Protein AF-A0AAP2CQ82-F1 (afdb_monomer_lite)

Structure (mmCIF, N/CA/C/O backbone):
data_AF-A0AAP2CQ82-F1
#
_entry.id   AF-A0AAP2CQ82-F1
#
loop_
_atom_site.group_PDB
_atom_site.id
_atom_site.type_symbol
_atom_site.label_atom_id
_atom_site.label_alt_id
_atom_site.label_comp_id
_atom_site.label_asym_id
_atom_site.label_entity_id
_atom_site.label_seq_id
_atom_site.pdbx_PDB_ins_code
_atom_site.Cartn_x
_atom_site.Cartn_y
_atom_site.Cartn_z
_atom_site.occupancy
_atom_site.B_iso_or_equiv
_atom_site.auth_seq_id
_atom_site.auth_comp_id
_atom_site.auth_asym_id
_atom_site.auth_atom_id
_atom_site.pdbx_PDB_model_num
ATOM 1 N N . MET A 1 1 ? -6.649 28.164 -1.729 1.00 40.47 1 MET A N 1
ATOM 2 C CA . MET A 1 1 ? -5.603 27.279 -2.288 1.00 40.47 1 MET A CA 1
ATOM 3 C C . MET A 1 1 ? -6.315 26.157 -3.022 1.00 40.47 1 MET A C 1
ATOM 5 O O . MET A 1 1 ? -7.018 25.397 -2.367 1.00 40.47 1 MET A O 1
ATOM 9 N N . SER A 1 2 ? -6.242 26.125 -4.354 1.00 44.00 2 SER A N 1
ATOM 10 C CA . SER A 1 2 ? -6.883 25.073 -5.158 1.00 44.00 2 SER A CA 1
ATOM 11 C C . SER A 1 2 ? -6.268 23.721 -4.800 1.00 44.00 2 SER A C 1
ATOM 13 O O . SER A 1 2 ? -5.053 23.566 -4.887 1.00 44.00 2 SER A O 1
ATOM 15 N N . ARG A 1 3 ? -7.098 22.768 -4.367 1.00 55.16 3 ARG A N 1
ATOM 16 C CA . ARG A 1 3 ? -6.727 21.362 -4.133 1.00 55.16 3 ARG A CA 1
ATOM 17 C C . ARG A 1 3 ? -6.980 20.539 -5.400 1.00 55.16 3 ARG A C 1
ATOM 19 O O . ARG A 1 3 ? -7.603 19.484 -5.334 1.00 55.16 3 ARG A O 1
ATOM 26 N N . ASP A 1 4 ? -6.557 21.037 -6.554 1.00 53.81 4 ASP A N 1
ATOM 27 C CA . ASP A 1 4 ? -6.656 20.246 -7.777 1.00 53.81 4 ASP A CA 1
ATOM 28 C C . ASP A 1 4 ? -5.526 19.216 -7.716 1.00 53.81 4 ASP A C 1
ATOM 30 O O . ASP A 1 4 ? -4.352 19.554 -7.876 1.00 53.81 4 ASP A O 1
ATOM 34 N N . ALA A 1 5 ? -5.875 17.961 -7.424 1.00 58.28 5 ALA A N 1
ATOM 35 C CA . ALA A 1 5 ? -5.000 16.838 -7.726 1.00 58.28 5 ALA A CA 1
ATOM 36 C C . ALA A 1 5 ? -4.575 16.925 -9.210 1.00 58.28 5 ALA A C 1
ATOM 38 O O . ALA A 1 5 ? -5.355 17.431 -10.028 1.00 58.28 5 ALA A O 1
ATOM 39 N N . PRO A 1 6 ? -3.364 16.467 -9.577 1.00 55.94 6 PRO A N 1
ATOM 40 C CA . PRO A 1 6 ? -2.959 16.374 -10.977 1.00 55.94 6 PRO A CA 1
ATOM 41 C C . PRO A 1 6 ? -4.074 15.708 -11.799 1.00 55.94 6 PRO A C 1
ATOM 43 O O . PRO A 1 6 ? -4.518 14.607 -11.478 1.00 55.94 6 PRO A O 1
ATOM 46 N N . ARG A 1 7 ? -4.606 16.418 -12.806 1.00 56.56 7 ARG A N 1
ATOM 47 C CA . ARG A 1 7 ? -5.804 15.991 -13.562 1.00 56.56 7 ARG A CA 1
ATOM 48 C C . ARG A 1 7 ? -5.556 14.775 -14.458 1.00 56.56 7 ARG A C 1
ATOM 50 O O . ARG A 1 7 ? -6.499 14.248 -15.038 1.00 56.56 7 ARG A O 1
ATOM 57 N N . ASP A 1 8 ? -4.304 14.368 -14.610 1.00 70.62 8 ASP A N 1
ATOM 58 C CA . ASP A 1 8 ? -3.848 13.300 -15.492 1.00 70.62 8 ASP A CA 1
ATOM 59 C C . ASP A 1 8 ? -3.945 11.901 -14.867 1.00 70.62 8 ASP A C 1
ATOM 61 O O . ASP A 1 8 ? -3.931 10.914 -15.600 1.00 70.62 8 ASP A O 1
ATOM 65 N N . LEU A 1 9 ? -4.125 11.794 -13.546 1.00 73.38 9 LEU A N 1
ATOM 66 C CA . LEU A 1 9 ? -4.315 10.517 -12.856 1.00 73.38 9 LEU A CA 1
ATOM 67 C C . LEU A 1 9 ? -5.552 10.573 -11.957 1.00 73.38 9 LEU A C 1
ATOM 69 O O . LEU A 1 9 ? -5.497 10.976 -10.797 1.00 73.38 9 LEU A O 1
ATOM 73 N N . SER A 1 10 ? -6.682 10.133 -12.507 1.00 84.00 10 SER A N 1
ATOM 74 C CA . SER A 1 10 ? -7.909 9.873 -11.752 1.00 84.00 10 SER A CA 1
ATOM 75 C C . SER A 1 10 ? -8.287 8.401 -11.870 1.00 84.00 10 SER A C 1
ATOM 77 O O . SER A 1 10 ? -7.941 7.743 -12.850 1.00 84.00 10 SER A O 1
ATOM 79 N N . PHE A 1 11 ? -8.989 7.889 -10.865 1.00 89.50 11 PHE A N 1
ATOM 80 C CA . PHE A 1 11 ? -9.592 6.564 -10.892 1.00 89.50 11 PHE A CA 1
ATOM 81 C C . PHE A 1 11 ? -11.017 6.660 -10.353 1.00 89.50 11 PHE A C 1
ATOM 83 O O . PHE A 1 11 ? -11.300 7.442 -9.447 1.00 89.50 11 PHE A O 1
ATOM 90 N N . GLN A 1 12 ? -11.913 5.873 -10.930 1.00 92.38 12 GLN A N 1
ATOM 91 C CA . GLN A 1 12 ? -13.341 5.829 -10.615 1.00 92.38 12 GLN A CA 1
ATOM 92 C C . GLN A 1 12 ? -13.722 4.558 -9.852 1.00 92.38 12 GLN A C 1
ATOM 94 O O . GLN A 1 12 ? -14.859 4.406 -9.413 1.00 92.38 12 GLN A O 1
ATOM 99 N N . SER A 1 13 ? -12.779 3.627 -9.694 1.00 94.50 13 SER A N 1
ATOM 100 C CA . SER A 1 13 ? -12.997 2.372 -8.982 1.00 94.50 13 SER A CA 1
ATOM 101 C C . SER A 1 13 ? -11.725 1.873 -8.288 1.00 94.50 13 SER A C 1
ATOM 103 O O . SER A 1 13 ? -10.614 2.195 -8.725 1.00 94.50 13 SER A O 1
ATOM 105 N N . PRO A 1 14 ? -11.852 1.044 -7.236 1.00 96.19 14 PRO A N 1
ATOM 106 C CA . PRO A 1 14 ? -10.702 0.388 -6.611 1.00 96.19 14 PRO A CA 1
ATOM 107 C C . PRO A 1 14 ? -9.879 -0.444 -7.608 1.00 96.19 14 PRO A C 1
ATOM 109 O O . PRO A 1 14 ? -8.648 -0.444 -7.561 1.00 96.19 14 PRO A O 1
ATOM 112 N N . GLN A 1 15 ? -10.544 -1.064 -8.586 1.00 96.75 15 GLN A N 1
ATOM 113 C CA . GLN A 1 15 ? -9.897 -1.843 -9.643 1.00 96.75 15 GLN A CA 1
ATOM 114 C C . GLN A 1 15 ? -9.065 -0.963 -10.584 1.00 96.75 15 GLN A C 1
ATOM 116 O O . GLN A 1 15 ? -8.018 -1.393 -11.072 1.00 96.75 15 GLN A O 1
ATOM 121 N N . GLU A 1 16 ? -9.509 0.265 -10.862 1.00 95.88 16 GLU A N 1
ATOM 122 C CA . GLU A 1 16 ? -8.714 1.232 -11.622 1.00 95.88 16 GLU A CA 1
ATOM 123 C C . GLU A 1 16 ? -7.468 1.661 -10.851 1.00 95.88 16 GLU A C 1
ATOM 125 O O . GLU A 1 16 ? -6.380 1.653 -11.429 1.00 95.88 16 GLU A O 1
ATOM 130 N N . LEU A 1 17 ? -7.581 1.930 -9.544 1.00 96.19 17 LEU A N 1
ATOM 131 C CA . LEU A 1 17 ? -6.403 2.232 -8.729 1.00 96.19 17 LEU A CA 1
ATOM 132 C C . LEU A 1 17 ? -5.416 1.058 -8.720 1.00 96.19 17 LEU A C 1
ATOM 134 O O . LEU A 1 17 ? -4.220 1.262 -8.925 1.00 96.19 17 LEU A O 1
ATOM 138 N N . ARG A 1 18 ? -5.904 -0.181 -8.583 1.00 97.25 18 ARG A N 1
ATOM 139 C CA . ARG A 1 18 ? -5.067 -1.384 -8.686 1.00 97.25 18 ARG A CA 1
ATOM 140 C C . ARG A 1 18 ? -4.305 -1.451 -10.006 1.00 97.25 18 ARG A C 1
ATOM 142 O O . ARG A 1 18 ? -3.113 -1.761 -10.005 1.00 97.25 18 ARG A O 1
ATOM 149 N N . LYS A 1 19 ? -4.963 -1.153 -11.131 1.00 96.81 19 LYS A N 1
ATOM 150 C CA . LYS A 1 19 ? -4.318 -1.121 -12.455 1.00 96.81 19 LYS A CA 1
ATOM 151 C C . LYS A 1 19 ? -3.241 -0.038 -12.536 1.00 96.81 19 LYS A C 1
ATOM 153 O O . LYS A 1 19 ? -2.160 -0.320 -13.048 1.00 96.81 19 LYS A O 1
ATOM 158 N N . ILE A 1 20 ? -3.500 1.156 -12.000 1.00 96.25 20 ILE A N 1
ATOM 159 C CA . ILE A 1 20 ? -2.518 2.252 -11.948 1.00 96.25 20 ILE A CA 1
ATOM 160 C C . ILE A 1 20 ? -1.297 1.828 -11.123 1.00 96.25 20 ILE A C 1
ATOM 162 O O . ILE A 1 20 ? -0.166 1.908 -11.600 1.00 96.25 20 ILE A O 1
ATOM 166 N N . CYS A 1 21 ? -1.512 1.306 -9.915 1.00 97.25 21 CYS A N 1
ATOM 167 C CA . CYS A 1 21 ? -0.456 0.798 -9.041 1.00 97.25 21 CYS A CA 1
ATOM 168 C C . CYS A 1 21 ? 0.377 -0.309 -9.705 1.00 97.25 21 CYS A C 1
ATOM 170 O O . CYS A 1 21 ? 1.607 -0.296 -9.616 1.00 97.25 21 CYS A O 1
ATOM 172 N N . LEU A 1 22 ? -0.277 -1.230 -10.422 1.00 97.44 22 LEU A N 1
ATOM 173 C CA . LEU A 1 22 ? 0.400 -2.267 -11.198 1.00 97.44 22 LEU A CA 1
ATOM 174 C C . LEU A 1 22 ? 1.305 -1.663 -12.278 1.00 97.44 22 LEU A C 1
ATOM 176 O O . LEU A 1 22 ? 2.479 -2.021 -12.368 1.00 97.44 22 LEU A O 1
ATOM 180 N N . GLN A 1 23 ? 0.784 -0.728 -13.075 1.00 97.00 23 GLN A N 1
ATOM 181 C CA . GLN A 1 23 ? 1.555 -0.069 -14.131 1.00 97.00 23 GLN A CA 1
ATOM 182 C C . GLN A 1 23 ? 2.750 0.705 -13.568 1.00 97.00 23 GLN A C 1
ATOM 184 O O . GLN A 1 23 ? 3.857 0.575 -14.088 1.00 97.00 23 GLN A O 1
ATOM 189 N N . LEU A 1 24 ? 2.559 1.453 -12.479 1.00 96.38 24 LEU A N 1
ATOM 190 C CA . LEU A 1 24 ? 3.639 2.175 -11.804 1.00 96.38 24 LEU A CA 1
ATOM 191 C C . LEU A 1 24 ? 4.724 1.222 -11.287 1.00 96.38 24 LEU A C 1
ATOM 193 O O . LEU A 1 24 ? 5.911 1.483 -11.490 1.00 96.38 24 LEU A O 1
ATOM 197 N N . GLY A 1 25 ? 4.338 0.093 -10.688 1.00 97.12 25 GLY A N 1
ATOM 198 C CA . GLY A 1 25 ? 5.277 -0.942 -10.257 1.00 97.12 25 GLY A CA 1
ATOM 199 C C . GLY A 1 25 ? 6.079 -1.536 -11.420 1.00 97.12 25 GLY A C 1
ATOM 200 O O . GLY A 1 25 ? 7.301 -1.645 -11.333 1.00 97.12 25 GLY A O 1
ATOM 201 N N . LEU A 1 26 ? 5.430 -1.855 -12.543 1.00 97.00 26 LEU A N 1
ATOM 202 C CA . LEU A 1 26 ? 6.105 -2.365 -13.744 1.00 97.00 26 LEU A CA 1
ATOM 203 C C . LEU A 1 26 ? 7.078 -1.340 -14.347 1.00 97.00 26 LEU A C 1
ATOM 205 O O . LEU A 1 26 ? 8.203 -1.692 -14.709 1.00 97.00 26 LEU A O 1
ATOM 209 N N . ILE A 1 27 ? 6.677 -0.067 -14.409 1.00 96.56 27 ILE A N 1
ATOM 210 C CA . ILE A 1 27 ? 7.544 1.031 -14.856 1.00 96.56 27 ILE A CA 1
ATOM 211 C C . ILE A 1 27 ? 8.762 1.141 -13.936 1.00 96.56 27 ILE A C 1
ATOM 213 O O . ILE A 1 27 ? 9.889 1.239 -14.427 1.00 96.56 27 ILE A O 1
ATOM 217 N N . LEU A 1 28 ? 8.564 1.075 -12.617 1.00 96.44 28 LEU A N 1
ATOM 218 C CA . LEU A 1 28 ? 9.658 1.147 -11.654 1.00 96.44 28 LEU A CA 1
ATOM 219 C C . LEU A 1 28 ? 10.602 -0.057 -11.772 1.00 96.44 28 LEU A C 1
ATOM 221 O O . LEU A 1 28 ? 11.813 0.145 -11.785 1.00 96.44 28 LEU A O 1
ATOM 225 N N . HIS A 1 29 ? 10.094 -1.279 -11.962 1.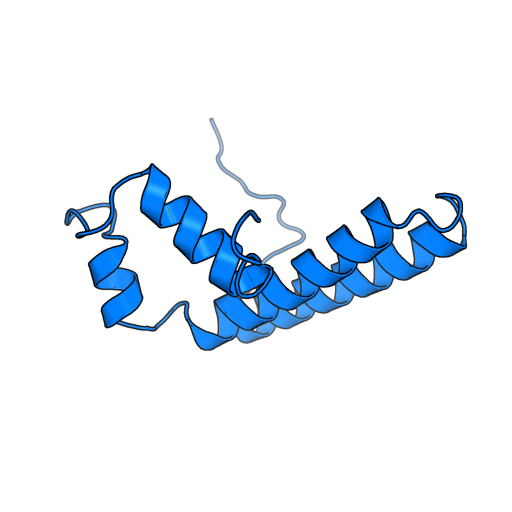00 95.25 29 HIS A N 1
ATOM 226 C CA . HIS A 1 29 ? 10.934 -2.449 -12.253 1.00 95.25 29 HIS A CA 1
ATOM 227 C C . HIS A 1 29 ? 11.769 -2.254 -13.523 1.00 95.25 29 HIS A C 1
ATOM 229 O O . HIS A 1 29 ? 12.975 -2.510 -13.516 1.00 95.25 29 HIS A O 1
ATOM 235 N N . SER A 1 30 ? 11.151 -1.762 -14.601 1.00 95.56 30 SER A N 1
ATOM 236 C CA . SER A 1 30 ? 11.864 -1.478 -15.846 1.00 95.56 30 SER A CA 1
ATOM 237 C C . SER A 1 30 ? 12.970 -0.445 -15.626 1.00 95.56 30 SER A C 1
ATOM 239 O O . SER A 1 30 ? 14.103 -0.665 -16.050 1.00 95.56 30 SER A O 1
ATOM 241 N N . ARG A 1 31 ? 12.673 0.663 -14.934 1.00 96.25 31 ARG A N 1
ATOM 242 C CA . ARG A 1 31 ? 13.655 1.718 -14.634 1.00 96.25 31 ARG A CA 1
ATOM 243 C C . ARG A 1 31 ? 14.747 1.248 -13.690 1.00 96.25 31 ARG A C 1
ATOM 245 O O . ARG A 1 31 ? 15.894 1.673 -13.843 1.00 96.25 31 ARG A O 1
ATOM 252 N N . ASN A 1 32 ? 14.416 0.358 -12.762 1.00 96.62 32 ASN A N 1
ATOM 253 C CA . ASN A 1 32 ? 15.392 -0.232 -11.867 1.00 96.62 32 ASN A CA 1
ATOM 254 C C . ASN A 1 32 ? 16.479 -0.968 -12.660 1.00 96.62 32 ASN A C 1
ATOM 256 O O . ASN A 1 32 ? 17.671 -0.719 -12.474 1.00 96.62 32 ASN A O 1
ATOM 260 N N . ARG A 1 33 ? 16.048 -1.782 -13.630 1.00 93.31 33 ARG A N 1
ATOM 261 C CA . ARG A 1 33 ? 16.935 -2.542 -14.514 1.00 93.31 33 ARG A CA 1
ATOM 262 C C . ARG A 1 33 ? 17.743 -1.663 -15.467 1.00 93.31 33 ARG A C 1
ATOM 264 O O . ARG A 1 33 ? 18.906 -1.946 -15.717 1.00 93.31 33 ARG A O 1
ATOM 271 N N . THR A 1 34 ? 17.148 -0.603 -16.012 1.00 94.44 34 THR A N 1
ATOM 272 C CA . THR A 1 34 ? 17.815 0.206 -17.047 1.00 94.44 34 THR A CA 1
ATOM 273 C C . THR A 1 34 ? 18.653 1.358 -16.507 1.00 94.44 34 THR A C 1
ATOM 275 O O . THR A 1 34 ? 19.541 1.834 -17.203 1.00 94.44 34 THR A O 1
ATOM 278 N N . SER A 1 35 ? 18.324 1.884 -15.325 1.00 91.50 35 SER A N 1
ATOM 279 C CA . SER A 1 35 ? 18.834 3.195 -14.889 1.00 91.50 35 SER A CA 1
ATOM 280 C C . SER A 1 35 ? 19.100 3.343 -13.391 1.00 91.50 35 SER A C 1
ATOM 282 O O . SER A 1 35 ? 19.639 4.370 -12.998 1.00 91.50 35 SER A O 1
ATOM 284 N N . MET A 1 36 ? 18.750 2.363 -12.549 1.00 90.12 36 MET A N 1
ATOM 285 C CA . MET A 1 36 ? 18.965 2.451 -11.089 1.00 90.12 36 MET A CA 1
ATOM 286 C C . MET A 1 36 ? 19.853 1.324 -10.546 1.00 90.12 36 MET A C 1
ATOM 288 O O . MET A 1 36 ? 19.849 1.052 -9.347 1.00 90.12 36 MET A O 1
ATOM 292 N N . GLY A 1 37 ? 20.613 0.670 -11.430 1.00 92.31 37 GLY A N 1
ATOM 293 C CA . GLY A 1 37 ? 21.620 -0.320 -11.053 1.00 92.31 37 GLY A CA 1
ATOM 294 C C . GLY A 1 37 ? 21.054 -1.585 -10.410 1.00 92.31 37 GLY A C 1
ATOM 295 O O . GLY A 1 37 ? 21.722 -2.161 -9.560 1.00 92.31 37 GLY A O 1
ATOM 296 N N . GLU A 1 38 ? 19.830 -1.991 -10.768 1.00 92.81 38 GLU A N 1
ATOM 297 C CA . GLU A 1 38 ? 19.181 -3.195 -10.220 1.00 92.81 38 GLU A CA 1
ATOM 298 C C . GLU A 1 38 ? 19.100 -3.192 -8.681 1.00 92.81 38 GLU A C 1
ATOM 300 O O . GLU A 1 38 ? 19.203 -4.217 -8.006 1.00 92.81 38 GLU A O 1
ATOM 305 N N . SER A 1 39 ? 18.880 -2.010 -8.107 1.00 96.19 39 SER A N 1
ATOM 306 C CA . SER A 1 39 ? 18.736 -1.815 -6.672 1.00 96.19 39 SER A CA 1
ATOM 307 C C . SER A 1 39 ? 17.617 -2.680 -6.090 1.00 96.19 39 SER A C 1
ATOM 309 O O . SER A 1 39 ? 16.455 -2.608 -6.506 1.00 96.19 39 SER A O 1
ATOM 311 N N . LYS A 1 40 ? 17.949 -3.448 -5.046 1.00 95.25 40 LYS A N 1
ATOM 312 C CA . LYS A 1 40 ? 16.964 -4.209 -4.261 1.00 95.25 40 LYS A CA 1
ATOM 313 C C . LYS A 1 40 ? 15.917 -3.299 -3.621 1.00 95.25 40 LYS A C 1
ATOM 315 O O . LYS A 1 40 ? 14.759 -3.679 -3.530 1.00 95.25 40 LYS A O 1
ATOM 320 N N . PHE A 1 41 ? 16.295 -2.081 -3.236 1.00 94.06 41 PHE A N 1
ATOM 321 C CA . PHE A 1 41 ? 15.345 -1.116 -2.691 1.00 94.06 41 PHE A CA 1
ATOM 322 C C . PHE A 1 41 ? 14.278 -0.738 -3.726 1.00 94.06 41 PHE A C 1
ATOM 324 O O . PHE A 1 41 ? 13.088 -0.833 -3.447 1.00 94.06 41 PHE A O 1
ATOM 331 N N . ALA A 1 42 ? 14.686 -0.374 -4.947 1.00 95.44 42 ALA A N 1
ATOM 332 C CA . ALA A 1 42 ? 13.741 -0.040 -6.013 1.00 95.44 42 ALA A CA 1
ATOM 333 C C . ALA A 1 42 ? 12.886 -1.251 -6.428 1.00 95.44 42 ALA A C 1
ATOM 335 O O . ALA A 1 42 ? 11.717 -1.090 -6.776 1.00 95.44 42 ALA A O 1
ATOM 336 N N . TRP A 1 43 ? 13.448 -2.462 -6.342 1.00 95.38 43 TRP A N 1
ATOM 337 C CA . TRP A 1 43 ? 12.710 -3.708 -6.541 1.00 95.38 43 TRP A CA 1
ATOM 338 C C . TRP A 1 43 ? 11.594 -3.895 -5.508 1.00 95.38 43 TRP A C 1
ATOM 340 O O . TRP A 1 43 ? 10.443 -4.101 -5.887 1.00 95.38 43 TRP A O 1
ATOM 350 N N . GLU A 1 44 ? 11.905 -3.779 -4.216 1.00 95.62 44 GLU A N 1
ATOM 351 C CA . GLU A 1 44 ? 10.903 -3.930 -3.156 1.00 95.62 44 GLU A CA 1
ATOM 352 C C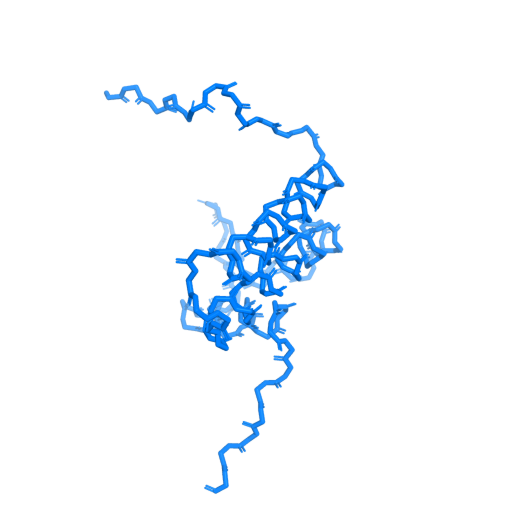 . GLU A 1 44 ? 9.876 -2.792 -3.169 1.00 95.62 44 GLU A C 1
ATOM 354 O O . GLU A 1 44 ? 8.686 -3.042 -3.003 1.00 95.62 44 GLU A O 1
ATOM 359 N N . MET A 1 45 ? 10.284 -1.561 -3.488 1.00 95.81 45 MET A N 1
ATOM 360 C CA . MET A 1 45 ? 9.347 -0.448 -3.679 1.00 95.81 45 MET A CA 1
ATOM 361 C C . MET A 1 45 ? 8.353 -0.713 -4.816 1.00 95.81 45 MET A C 1
ATOM 363 O O . MET A 1 45 ? 7.161 -0.443 -4.676 1.00 95.81 45 MET A O 1
ATOM 367 N N . ALA A 1 46 ? 8.814 -1.277 -5.936 1.00 96.38 46 ALA A N 1
ATOM 368 C CA . ALA A 1 46 ? 7.943 -1.635 -7.052 1.00 96.38 46 ALA A CA 1
ATOM 369 C C . ALA A 1 46 ? 6.933 -2.728 -6.677 1.00 96.38 46 ALA A C 1
ATOM 371 O O . ALA A 1 46 ? 5.784 -2.682 -7.125 1.00 96.38 46 ALA A O 1
ATOM 372 N N . ARG A 1 47 ? 7.337 -3.684 -5.833 1.00 96.06 47 ARG A N 1
ATOM 373 C CA . ARG A 1 47 ? 6.443 -4.714 -5.287 1.00 96.06 47 ARG A CA 1
ATOM 374 C C . ARG A 1 47 ? 5.438 -4.124 -4.305 1.00 96.06 47 ARG A C 1
ATOM 376 O O . ARG A 1 47 ? 4.252 -4.408 -4.434 1.00 96.06 47 ARG A O 1
ATOM 383 N N . ALA A 1 48 ? 5.884 -3.267 -3.389 1.00 96.69 48 ALA A N 1
ATOM 384 C CA . ALA A 1 48 ? 5.015 -2.598 -2.427 1.00 96.69 48 ALA A CA 1
ATOM 385 C C . ALA A 1 48 ? 3.937 -1.755 -3.127 1.00 96.69 48 ALA A C 1
ATOM 387 O O . ALA A 1 48 ? 2.776 -1.814 -2.741 1.00 96.69 48 ALA A O 1
ATOM 388 N N . LEU A 1 49 ? 4.276 -1.042 -4.210 1.00 97.00 49 LEU A N 1
ATOM 389 C CA . LEU A 1 49 ? 3.287 -0.307 -5.012 1.00 97.00 49 LEU A CA 1
ATOM 390 C C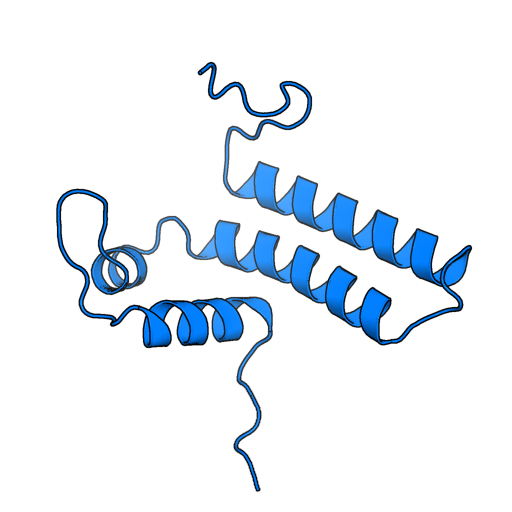 . LEU A 1 49 ? 2.213 -1.230 -5.596 1.00 97.00 49 LEU A C 1
ATOM 392 O O . LEU A 1 49 ? 1.029 -0.911 -5.531 1.00 97.00 49 LEU A O 1
ATOM 396 N N . GLN A 1 50 ? 2.610 -2.382 -6.137 1.00 97.44 50 GLN A N 1
ATOM 397 C CA . GLN A 1 50 ? 1.666 -3.363 -6.678 1.00 97.44 50 GLN A CA 1
ATOM 398 C C . GLN A 1 50 ? 0.750 -3.915 -5.582 1.00 97.44 50 GLN A C 1
ATOM 400 O O . GLN A 1 50 ? -0.464 -3.971 -5.775 1.00 97.44 50 GLN A O 1
ATOM 405 N N . GLN A 1 51 ? 1.317 -4.272 -4.427 1.00 97.44 51 GLN A N 1
ATOM 406 C CA . GLN A 1 51 ? 0.547 -4.779 -3.291 1.00 97.44 51 GLN A CA 1
ATOM 407 C C . GLN A 1 51 ? -0.374 -3.718 -2.692 1.00 97.44 51 GLN A C 1
ATOM 409 O O . GLN A 1 51 ? -1.496 -4.042 -2.332 1.00 97.44 51 GLN A O 1
ATOM 414 N N . ALA A 1 52 ? 0.022 -2.445 -2.678 1.00 97.50 52 ALA A N 1
ATOM 415 C CA . ALA A 1 52 ? -0.859 -1.356 -2.261 1.00 97.50 52 ALA A CA 1
ATOM 416 C C . ALA A 1 52 ? -2.121 -1.272 -3.132 1.00 97.50 52 ALA A C 1
ATOM 418 O O . ALA A 1 52 ? -3.218 -1.083 -2.611 1.00 97.50 52 ALA A O 1
ATOM 419 N N . GLY A 1 53 ? -1.983 -1.481 -4.444 1.00 97.56 53 GLY A N 1
ATOM 420 C CA . GLY A 1 53 ? -3.126 -1.566 -5.351 1.00 97.56 53 GLY A CA 1
ATOM 421 C C . GLY A 1 53 ? -4.050 -2.749 -5.046 1.00 97.56 53 GLY A C 1
ATOM 422 O O . GLY A 1 53 ? -5.267 -2.593 -5.076 1.00 97.56 53 GLY A O 1
ATOM 423 N N . VAL A 1 54 ? -3.482 -3.920 -4.736 1.00 97.19 54 VAL A N 1
ATOM 424 C CA . VAL A 1 54 ? -4.244 -5.124 -4.353 1.00 97.19 54 VAL A CA 1
ATOM 425 C C . VAL A 1 54 ? -4.961 -4.914 -3.021 1.00 97.19 54 VAL A C 1
ATOM 427 O O . VAL A 1 54 ? -6.174 -5.083 -2.952 1.00 97.19 54 VAL A O 1
ATOM 430 N N . ALA A 1 55 ? -4.235 -4.470 -1.996 1.00 97.00 55 ALA A N 1
ATOM 431 C CA . ALA A 1 55 ? -4.780 -4.199 -0.674 1.00 97.00 55 ALA A CA 1
ATOM 432 C C . ALA A 1 55 ? -5.934 -3.194 -0.744 1.00 97.00 55 ALA A C 1
ATOM 434 O O . ALA A 1 55 ? -6.971 -3.410 -0.127 1.00 97.00 55 ALA A O 1
ATOM 435 N N . PHE A 1 56 ? -5.799 -2.122 -1.531 1.00 96.69 56 PHE A N 1
ATOM 436 C CA . PHE A 1 56 ? -6.883 -1.159 -1.694 1.00 96.69 56 PHE A CA 1
ATOM 437 C C . PHE A 1 56 ? -8.112 -1.772 -2.380 1.00 96.69 56 PHE A C 1
ATOM 439 O O . PHE A 1 56 ? -9.222 -1.609 -1.879 1.00 96.69 56 PHE A O 1
ATOM 446 N N . ASP A 1 57 ? -7.929 -2.487 -3.494 1.00 97.19 57 ASP A N 1
ATOM 447 C CA . ASP A 1 57 ? -9.015 -3.162 -4.226 1.00 97.19 57 ASP A CA 1
ATOM 448 C C . ASP A 1 57 ? -9.809 -4.114 -3.321 1.00 97.19 57 ASP A C 1
ATOM 450 O O . ASP A 1 57 ? -11.038 -4.083 -3.299 1.00 97.19 57 ASP A O 1
ATOM 454 N N . GLU A 1 58 ? -9.104 -4.898 -2.507 1.00 96.44 58 GLU A 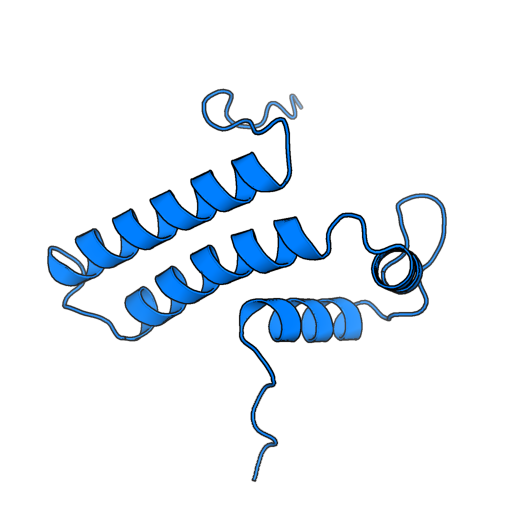N 1
ATOM 455 C CA . GLU A 1 58 ? -9.709 -5.908 -1.640 1.00 96.44 58 GLU A CA 1
ATOM 456 C C . GLU A 1 58 ? -10.304 -5.334 -0.348 1.00 96.44 58 GLU A C 1
ATOM 458 O O . GLU A 1 58 ? -11.286 -5.874 0.162 1.00 96.44 58 GLU A O 1
ATOM 463 N N . LYS A 1 59 ? -9.717 -4.264 0.205 1.00 96.62 59 LYS A N 1
ATOM 464 C CA . LYS A 1 59 ? -10.015 -3.808 1.572 1.00 96.62 59 LYS A CA 1
ATOM 465 C C . LYS A 1 59 ? -10.700 -2.455 1.687 1.00 96.62 59 LYS A C 1
ATOM 467 O O . LYS A 1 59 ? -11.251 -2.172 2.743 1.00 96.62 59 LYS A O 1
ATOM 472 N N . CYS A 1 60 ? -10.734 -1.618 0.649 1.00 94.00 60 CYS A N 1
ATOM 473 C CA . CYS A 1 60 ? -11.299 -0.262 0.770 1.00 94.00 60 CYS A CA 1
ATOM 474 C C . CYS A 1 60 ? -12.783 -0.229 1.189 1.00 94.00 60 CYS A C 1
ATOM 476 O O . CYS A 1 60 ? -13.237 0.746 1.785 1.00 94.00 60 CYS A O 1
ATOM 478 N N . ASN A 1 61 ? -13.534 -1.298 0.907 1.00 94.31 61 ASN A N 1
ATOM 479 C CA . ASN A 1 61 ? -14.941 -1.447 1.287 1.00 94.31 61 ASN A CA 1
ATOM 480 C C . ASN A 1 61 ? -15.151 -2.439 2.448 1.00 94.31 61 ASN A C 1
ATOM 482 O O . ASN A 1 61 ? -16.290 -2.808 2.742 1.00 94.31 61 ASN A O 1
ATOM 486 N N . ASP A 1 62 ? -14.074 -2.883 3.100 1.00 96.25 62 ASP A N 1
ATOM 487 C CA . ASP A 1 62 ? -14.132 -3.751 4.273 1.00 96.25 62 ASP A CA 1
ATOM 488 C C . ASP A 1 62 ? -14.674 -2.948 5.464 1.00 96.25 62 ASP A C 1
ATOM 490 O O . ASP A 1 62 ? -14.041 -2.019 5.967 1.00 96.25 62 ASP A O 1
ATOM 494 N N . LYS A 1 63 ? -15.896 -3.280 5.892 1.00 96.25 63 LYS A N 1
ATOM 495 C CA . LYS A 1 63 ? -16.606 -2.534 6.939 1.00 96.25 63 LYS A CA 1
ATOM 496 C C . LYS A 1 63 ? -15.902 -2.617 8.287 1.00 96.25 63 LYS A C 1
ATOM 498 O O . LYS A 1 63 ? -15.908 -1.631 9.017 1.00 96.25 63 LYS A O 1
ATOM 503 N N . GLU A 1 64 ? -15.332 -3.772 8.617 1.00 96.25 64 GLU A N 1
ATOM 504 C CA . GLU A 1 64 ? -14.661 -3.979 9.900 1.00 96.25 64 GLU A CA 1
ATOM 505 C C . GLU A 1 64 ? -13.352 -3.200 9.932 1.00 96.25 64 GLU A C 1
ATOM 507 O O . GLU A 1 64 ? -13.090 -2.472 10.890 1.00 96.25 64 GLU A O 1
ATOM 512 N N . LEU A 1 65 ? -12.580 -3.264 8.844 1.00 96.31 65 LEU A N 1
ATOM 513 C CA . LEU A 1 65 ? -11.354 -2.486 8.711 1.00 96.31 65 LEU A CA 1
ATOM 514 C C . LEU A 1 65 ? -11.636 -0.978 8.746 1.00 96.31 65 LEU A C 1
ATOM 516 O O . LEU A 1 65 ? -10.959 -0.238 9.458 1.00 96.31 65 LEU A O 1
ATOM 520 N N . ASN A 1 66 ? -12.664 -0.521 8.028 1.00 96.00 66 ASN A N 1
ATOM 521 C CA . ASN A 1 66 ? -13.047 0.889 8.004 1.00 96.00 66 ASN A CA 1
ATOM 522 C C . ASN A 1 66 ? -13.523 1.371 9.383 1.00 96.00 66 ASN A C 1
ATOM 524 O O . ASN A 1 66 ? -13.128 2.449 9.821 1.00 96.00 66 ASN A O 1
ATOM 528 N N . ALA A 1 67 ? -14.299 0.561 10.110 1.00 96.88 67 ALA A N 1
ATOM 529 C CA . ALA A 1 67 ? -14.686 0.870 11.486 1.00 96.88 67 ALA A CA 1
ATOM 530 C C . ALA A 1 67 ? -13.473 0.911 12.430 1.00 96.88 67 ALA A C 1
ATOM 532 O O . ALA A 1 67 ? -13.400 1.775 13.304 1.00 96.88 67 ALA A O 1
ATOM 533 N N . ALA A 1 68 ? -12.493 0.024 12.236 1.00 97.44 68 ALA A N 1
ATOM 534 C CA . ALA A 1 68 ? -11.267 0.015 13.025 1.00 97.44 68 ALA A CA 1
ATOM 535 C C . ALA A 1 68 ? -10.407 1.269 12.778 1.00 97.44 68 ALA A C 1
ATOM 537 O O . ALA A 1 68 ? -9.869 1.852 13.720 1.00 97.44 68 ALA A O 1
ATOM 538 N N . PHE A 1 69 ? -10.313 1.734 11.529 1.00 97.31 69 PHE A N 1
ATOM 539 C CA . PHE A 1 69 ? -9.576 2.953 11.169 1.00 97.31 69 PHE A CA 1
ATOM 540 C C . PHE A 1 69 ? -10.302 4.247 11.564 1.00 97.31 69 PHE A C 1
ATOM 542 O O . PHE A 1 69 ? -9.639 5.252 11.874 1.00 97.31 69 PHE A O 1
ATOM 549 N N . GLY A 1 70 ? -11.635 4.206 11.572 1.00 95.75 70 GLY A N 1
ATOM 550 C CA . GLY A 1 70 ? -12.507 5.364 11.717 1.00 95.75 70 GLY A CA 1
ATOM 551 C C . GLY A 1 70 ? -12.607 6.187 10.435 1.00 95.75 70 GLY A C 1
ATOM 552 O O . GLY A 1 70 ? -12.038 5.852 9.396 1.00 95.75 70 GLY A O 1
ATOM 553 N N . ASP A 1 71 ? -13.310 7.310 10.529 1.00 93.88 71 ASP A N 1
ATOM 554 C CA . ASP A 1 71 ? -13.481 8.259 9.434 1.00 93.88 71 ASP A CA 1
ATOM 555 C C . ASP A 1 71 ? -13.416 9.716 9.936 1.00 93.88 71 ASP A C 1
ATOM 557 O O . ASP A 1 71 ? -12.978 9.997 11.054 1.00 93.88 71 ASP A O 1
ATOM 561 N N . GLY A 1 72 ? -13.784 10.677 9.083 1.00 92.75 72 GLY A N 1
ATOM 562 C CA . GLY A 1 72 ? -13.767 12.103 9.428 1.00 92.75 72 GLY A CA 1
ATOM 563 C C . GLY A 1 72 ? -14.816 12.534 10.463 1.00 92.75 72 GLY A C 1
ATOM 564 O O . GLY A 1 72 ? -14.766 13.672 10.926 1.00 92.75 72 GLY A O 1
ATOM 565 N N . TYR A 1 73 ? -15.755 11.657 10.812 1.00 93.25 73 TYR A N 1
ATOM 566 C CA . TYR A 1 73 ? -16.894 11.918 11.690 1.00 93.25 73 TYR A CA 1
ATOM 567 C C . TYR A 1 73 ? -16.910 11.002 12.922 1.00 93.25 73 TYR A C 1
ATOM 569 O O . TYR A 1 73 ? -17.344 11.434 13.989 1.00 93.25 73 TYR A O 1
ATOM 577 N N . SER A 1 74 ? -16.416 9.770 12.793 1.00 93.88 74 SER A N 1
ATOM 578 C CA . SER A 1 74 ? -16.431 8.741 13.834 1.00 93.88 74 SER A CA 1
ATOM 579 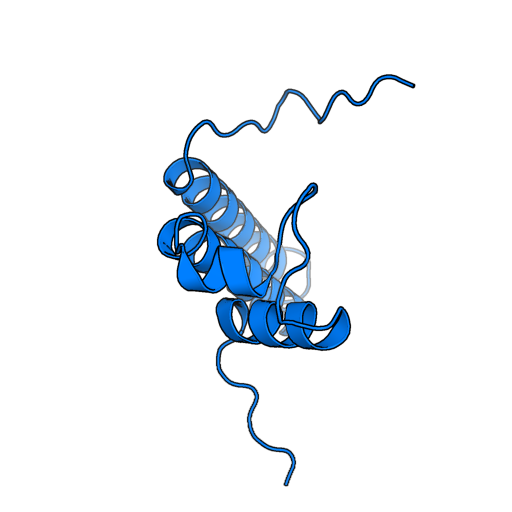C C . SER A 1 74 ? -15.010 8.273 14.160 1.00 93.88 74 SER A C 1
ATOM 581 O O . SER A 1 74 ? -14.262 7.908 13.247 1.00 93.88 74 SER A O 1
ATOM 583 N N . PRO A 1 75 ? -14.609 8.244 15.446 1.00 94.75 75 PRO A N 1
ATOM 584 C CA . PRO A 1 75 ? -13.316 7.691 15.823 1.00 94.75 75 PRO A CA 1
ATOM 585 C C . PRO A 1 75 ? -13.279 6.181 15.556 1.00 94.75 75 PRO A C 1
ATOM 587 O O . PRO A 1 75 ? -14.259 5.477 15.792 1.00 94.75 75 PRO A O 1
ATOM 590 N N . GLY A 1 76 ? -12.131 5.695 15.085 1.00 96.88 76 GLY A N 1
ATOM 591 C CA . GLY A 1 76 ? -11.851 4.266 14.971 1.00 96.88 76 GLY A CA 1
ATOM 592 C C . GLY A 1 76 ? -11.359 3.668 16.286 1.00 96.88 76 GLY A C 1
ATOM 593 O O . GLY A 1 76 ? -11.078 4.390 17.245 1.00 96.88 76 GLY A O 1
ATOM 594 N N . THR A 1 77 ? -11.223 2.345 16.323 1.00 97.88 77 THR A N 1
ATOM 595 C CA . THR A 1 77 ? -10.648 1.631 17.472 1.00 97.88 77 THR A CA 1
ATOM 596 C C . THR A 1 77 ? -9.120 1.646 17.476 1.00 97.88 77 THR A C 1
ATOM 598 O O . THR A 1 77 ? -8.523 1.542 18.544 1.00 97.88 77 THR A O 1
ATOM 601 N N . LEU A 1 78 ? -8.485 1.805 16.310 1.00 97.31 78 LEU A N 1
ATOM 602 C CA . LEU A 1 78 ? -7.031 1.834 16.178 1.00 97.31 78 LEU A CA 1
ATOM 603 C C . LEU A 1 78 ? -6.455 3.212 16.510 1.00 97.31 78 LEU A C 1
ATOM 605 O O . LEU A 1 78 ? -6.906 4.260 16.033 1.00 97.31 78 LEU A O 1
ATOM 609 N N . THR A 1 79 ? -5.355 3.201 17.250 1.00 96.25 79 THR A N 1
ATOM 610 C CA . THR A 1 79 ? -4.489 4.360 17.436 1.00 96.25 79 THR A CA 1
ATOM 611 C C . THR A 1 79 ? -3.809 4.757 16.123 1.00 96.25 79 THR A C 1
ATOM 613 O O . THR A 1 79 ? -3.759 4.024 15.133 1.00 96.25 79 THR A O 1
ATOM 616 N N . LYS A 1 80 ? -3.217 5.958 16.101 1.00 93.00 80 LYS A N 1
ATOM 617 C CA . LYS A 1 80 ? -2.481 6.447 14.927 1.00 93.00 80 LYS A CA 1
ATOM 618 C C . LYS A 1 80 ? -1.349 5.504 14.503 1.00 93.00 80 LYS A C 1
ATOM 620 O O . LYS A 1 80 ? -1.143 5.358 13.303 1.00 93.00 80 LYS A O 1
ATOM 625 N N . THR A 1 81 ? -0.631 4.914 15.455 1.00 95.38 81 THR A N 1
ATOM 626 C CA . THR A 1 81 ? 0.477 3.990 15.179 1.00 95.38 81 THR A CA 1
ATOM 627 C C . THR A 1 81 ? -0.044 2.663 14.640 1.00 95.38 81 THR A C 1
ATOM 629 O O . THR A 1 81 ? 0.394 2.243 13.575 1.00 95.38 81 THR A O 1
ATOM 632 N N . GLU A 1 82 ? -1.062 2.079 15.278 1.00 96.81 82 GLU A N 1
ATOM 633 C CA . GLU A 1 82 ? -1.646 0.807 14.831 1.00 96.81 82 GLU A CA 1
ATOM 634 C C . GLU A 1 82 ? -2.223 0.899 13.412 1.00 96.81 82 GLU A C 1
ATOM 636 O O . GLU A 1 82 ? -2.092 -0.040 12.635 1.00 96.81 82 GLU A O 1
ATOM 641 N N . ARG A 1 83 ? -2.786 2.050 13.016 1.00 95.94 83 ARG A N 1
ATOM 642 C CA . ARG A 1 83 ? -3.219 2.269 11.622 1.00 95.94 83 ARG A CA 1
ATOM 643 C C . ARG A 1 83 ? -2.077 2.123 10.618 1.00 95.94 83 ARG A C 1
ATOM 645 O O . ARG A 1 83 ? -2.280 1.559 9.546 1.00 95.94 83 ARG A O 1
ATOM 652 N N . TRP A 1 84 ? -0.889 2.629 10.947 1.00 95.19 84 TRP A N 1
ATOM 653 C CA . TRP A 1 84 ? 0.288 2.463 10.094 1.00 95.19 84 TRP A CA 1
ATOM 654 C C . TRP A 1 84 ? 0.795 1.027 10.101 1.00 95.19 84 TRP A C 1
ATOM 656 O O . TRP A 1 84 ? 1.174 0.532 9.043 1.00 95.19 84 TRP A O 1
ATOM 666 N N . ASP A 1 85 ? 0.770 0.354 11.251 1.00 95.12 85 ASP A N 1
ATOM 667 C CA . ASP A 1 85 ? 1.195 -1.041 11.351 1.00 95.12 85 ASP A CA 1
ATOM 668 C C . ASP A 1 85 ? 0.291 -1.968 10.532 1.00 95.12 85 ASP A C 1
ATOM 670 O O . ASP A 1 85 ? 0.803 -2.730 9.713 1.00 95.12 85 ASP A O 1
ATOM 674 N N . VAL A 1 86 ? -1.033 -1.826 10.661 1.00 95.50 86 VAL A N 1
ATOM 675 C CA . VAL A 1 86 ? -2.018 -2.579 9.868 1.00 95.50 86 VAL A CA 1
ATOM 676 C C . VAL A 1 86 ? -1.880 -2.258 8.380 1.00 95.50 86 VAL A C 1
ATOM 678 O O . VAL A 1 86 ? -1.881 -3.161 7.548 1.00 95.50 86 VAL A O 1
ATOM 681 N N . MET A 1 87 ? -1.710 -0.984 8.011 1.00 94.81 87 MET A N 1
ATOM 682 C CA . MET A 1 87 ? -1.501 -0.608 6.609 1.00 94.81 87 MET A CA 1
ATOM 683 C C . MET A 1 87 ? -0.215 -1.214 6.036 1.00 94.81 87 MET A C 1
ATOM 685 O O . MET A 1 87 ? -0.217 -1.706 4.909 1.00 94.81 87 MET A O 1
ATOM 689 N N . ALA A 1 88 ? 0.876 -1.202 6.802 1.00 94.44 88 ALA A N 1
ATOM 690 C CA . ALA A 1 88 ? 2.128 -1.824 6.399 1.00 94.44 88 ALA A CA 1
ATOM 691 C C . ALA A 1 88 ? 1.973 -3.342 6.245 1.00 94.44 88 ALA A C 1
ATOM 693 O O . ALA A 1 88 ? 2.476 -3.889 5.271 1.00 94.44 88 ALA A O 1
ATOM 694 N N . GLU A 1 89 ? 1.251 -4.009 7.147 1.00 94.69 89 GLU A N 1
ATOM 695 C CA . GLU A 1 89 ? 0.981 -5.447 7.062 1.00 94.69 89 GLU A CA 1
ATOM 696 C C . GLU A 1 89 ? 0.163 -5.811 5.817 1.00 94.69 89 GLU A C 1
ATOM 698 O O . GLU A 1 89 ? 0.506 -6.752 5.105 1.00 94.69 89 GLU A O 1
ATOM 703 N N . LEU A 1 90 ? -0.864 -5.024 5.488 1.00 94.81 90 LEU A N 1
ATOM 704 C CA . LEU A 1 90 ? -1.670 -5.237 4.283 1.00 94.81 90 LEU A CA 1
ATOM 705 C C . LEU A 1 90 ? -0.853 -5.116 2.986 1.00 94.81 90 LEU A C 1
ATOM 707 O O . LEU A 1 90 ? -1.167 -5.777 2.000 1.00 94.81 90 LEU A O 1
ATOM 711 N N . ILE A 1 91 ? 0.176 -4.265 2.968 1.00 95.94 91 ILE A N 1
ATOM 712 C CA . ILE A 1 91 ? 0.975 -3.978 1.765 1.00 95.94 91 ILE A CA 1
ATOM 713 C C . ILE A 1 91 ? 2.214 -4.873 1.675 1.00 95.94 91 ILE A C 1
ATOM 715 O O . ILE A 1 91 ? 2.593 -5.321 0.595 1.00 95.94 91 ILE A O 1
ATOM 719 N N . LEU A 1 92 ? 2.894 -5.091 2.795 1.00 92.69 92 LEU A N 1
ATOM 720 C CA . LEU A 1 92 ? 4.198 -5.754 2.848 1.00 92.69 92 LEU A CA 1
ATOM 721 C C . LEU A 1 92 ? 4.090 -7.211 3.312 1.00 92.69 92 LEU A C 1
ATOM 723 O O . LEU A 1 92 ? 5.069 -7.951 3.220 1.00 92.69 92 LEU A O 1
ATOM 727 N N . GLY A 1 93 ? 2.910 -7.627 3.776 1.00 84.38 93 GLY A N 1
ATOM 728 C CA . GLY A 1 93 ? 2.708 -8.890 4.467 1.00 84.38 93 GLY A CA 1
ATOM 729 C C . GLY A 1 93 ? 3.132 -8.819 5.939 1.00 84.38 93 GLY A C 1
ATOM 730 O O . GLY A 1 93 ? 3.593 -7.776 6.419 1.00 84.38 93 GLY A O 1
ATOM 731 N N . PRO A 1 94 ? 2.989 -9.933 6.677 1.00 73.94 94 PRO A N 1
ATOM 732 C CA . PRO A 1 94 ? 3.382 -9.998 8.076 1.00 73.94 94 PRO A CA 1
ATOM 733 C C . PRO A 1 94 ? 4.869 -9.668 8.217 1.00 73.94 94 PRO A C 1
ATOM 735 O O . PRO A 1 94 ? 5.728 -10.308 7.602 1.00 73.94 94 PRO A O 1
ATOM 738 N N . ARG A 1 95 ? 5.181 -8.662 9.043 1.00 65.81 95 ARG A N 1
ATOM 739 C CA . ARG A 1 95 ? 6.567 -8.404 9.436 1.00 65.81 95 ARG A CA 1
ATOM 740 C C . ARG A 1 95 ? 7.066 -9.626 10.215 1.00 65.81 95 ARG A C 1
ATOM 742 O O . ARG A 1 95 ? 6.376 -10.050 11.143 1.00 65.81 95 ARG A O 1
ATOM 749 N N . PRO A 1 96 ? 8.236 -10.194 9.875 1.00 58.34 96 PRO A N 1
ATOM 750 C CA . PRO A 1 96 ? 8.827 -11.226 10.712 1.00 58.34 96 PRO A CA 1
ATOM 751 C C . PRO A 1 96 ? 9.037 -10.658 12.119 1.00 58.34 96 PRO A C 1
ATOM 753 O O . PRO A 1 96 ? 9.424 -9.494 12.269 1.00 58.34 96 PRO A O 1
ATOM 756 N N . ALA A 1 97 ? 8.732 -11.462 13.140 1.00 53.72 97 ALA A N 1
ATOM 757 C CA . ALA A 1 97 ? 8.988 -11.073 14.519 1.00 53.72 97 ALA A CA 1
ATOM 758 C C . ALA A 1 97 ? 10.489 -10.774 14.683 1.00 53.72 97 ALA A C 1
ATOM 760 O O . ALA A 1 97 ? 11.303 -11.500 14.105 1.00 53.72 97 ALA A O 1
ATOM 761 N N . PRO A 1 98 ? 10.867 -9.713 15.415 1.00 57.50 98 PRO A N 1
ATOM 762 C CA . PRO A 1 98 ? 12.265 -9.512 15.764 1.00 57.50 98 PRO A CA 1
ATOM 763 C C . PRO A 1 98 ? 12.739 -10.717 16.587 1.00 57.50 98 PRO A C 1
ATOM 765 O O . PRO A 1 98 ? 12.063 -11.105 17.541 1.00 57.50 98 PRO A O 1
ATOM 768 N N . GLU A 1 99 ? 13.853 -11.318 16.168 1.00 47.81 99 GLU A N 1
ATOM 769 C CA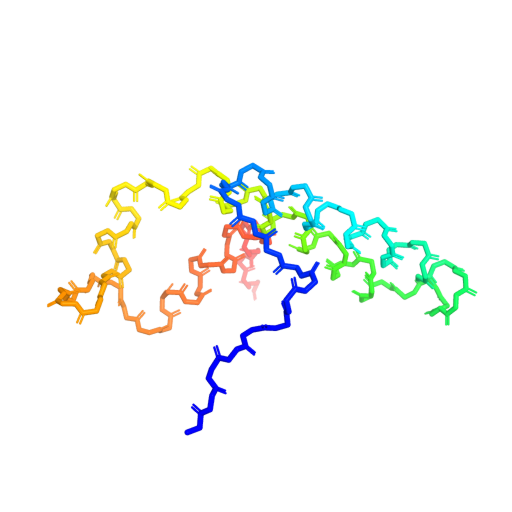 . GLU A 1 99 ? 14.584 -12.327 16.948 1.00 47.81 99 GLU A CA 1
ATOM 770 C C . GLU A 1 99 ? 15.159 -11.732 18.241 1.00 47.81 99 GLU A C 1
ATOM 772 O O . GLU A 1 99 ? 15.582 -10.549 18.218 1.00 47.81 99 GLU A O 1
#

pLDDT: mean 89.61, std 14.17, range [40.47, 97.88]

Radius of gyration: 16.16 Å; chains: 1; bounding box: 38×40×34 Å

Foldseek 3Di:
DDPDDPPVDDDDALLSQLVVLLVQLVVLCVCCVVPVVVDPVSNVVSQLSNLLSVLSRVPVPPPLLCQQPDDPVGHHVDDPVVNVVVSCCSRVNDDPDDD

Secondary structure (DSSP, 8-state):
------TT---SSHHHHHHHHHHHHHHHHHHHHHHSTT-HHHHHHHHHHHHHHHHHHHHTT-HHHHHHHB-SSSB-SS-HHHHHHHHHHHHH-PPPPP-

Sequence (99 aa):
MSRDAPRDLSFQSPQELRKICLQLGLILHSRNRTSMGESKFAWEMARALQQAGVAFDEKCNDKELNAAFGDGYSPGTLTKTERWDVMAELILGPRPAPE

Organism: NCBI:txid2841044